Protein AF-A0AAW7WF86-F1 (afdb_monomer)

pLDDT: mean 76.87, std 14.06, range [49.84, 96.75]

Foldseek 3Di:
DDDDDPVNVVVVVVVVVVVVVVVVVVVVVVVVVVVVVVVVVQVVVCVVPVHHSCVCCCCVVVVDD

Mean predicted aligned error: 11.82 Å

Secondary structure (DSSP, 8-state):
-----HHHHHHHHHHHHHHHHHHHHHHHHHHHHHHHHHHHHHHHHHHHHSS-HHHHHHHHHS---

Radius of gyration: 23.02 Å; Cα contacts (8 Å, |Δi|>4): 12; chains: 1; bounding box: 50×11×64 Å

Sequence (65 aa):
MATSTPNDDWFQSAAAAQIRSERFAKAEL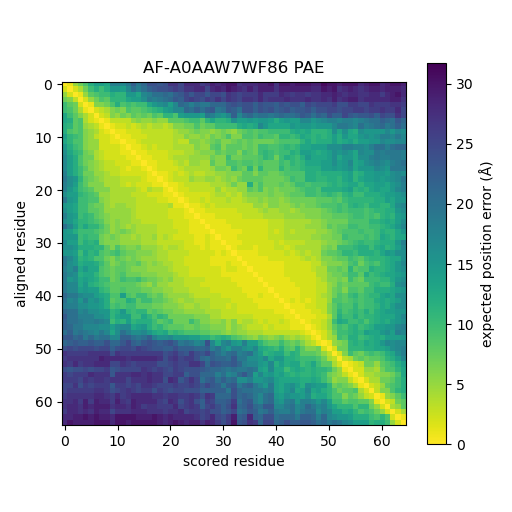LNGRTAMIGFVVGLLTEALTGHGIVSQITFGVFGCN

Structure (mmCIF, N/CA/C/O backbone):
data_AF-A0AAW7WF86-F1
#
_entry.id   AF-A0AAW7WF86-F1
#
loop_
_atom_site.group_PDB
_atom_site.id
_atom_site.type_symbol
_atom_site.label_atom_id
_atom_site.label_alt_id
_atom_site.label_comp_id
_atom_site.label_asym_id
_atom_site.label_entity_id
_atom_site.label_seq_id
_atom_site.pdbx_PDB_ins_code
_atom_site.Cartn_x
_atom_site.Cartn_y
_atom_site.Cartn_z
_atom_site.occupancy
_atom_site.B_iso_or_equiv
_atom_site.auth_seq_id
_atom_site.auth_comp_id
_atom_site.auth_asym_id
_atom_site.au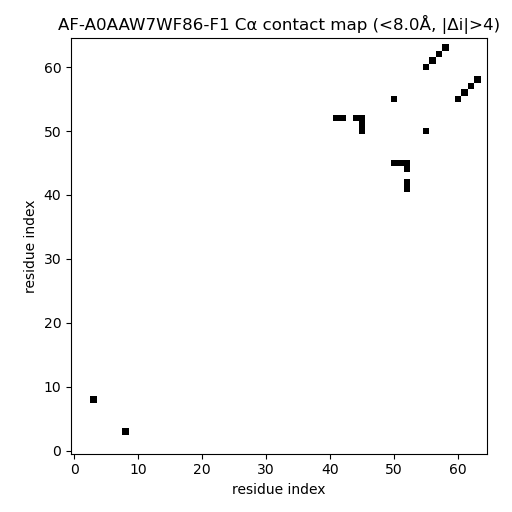th_atom_id
_atom_site.pdbx_PDB_model_num
ATOM 1 N N . MET A 1 1 ? -7.044 0.919 44.626 1.00 50.41 1 MET A N 1
ATOM 2 C CA . MET A 1 1 ? -7.155 -0.105 43.568 1.00 50.41 1 MET A CA 1
ATOM 3 C C . MET A 1 1 ? -8.614 -0.158 43.169 1.00 50.41 1 MET A C 1
ATOM 5 O O . MET A 1 1 ? -9.432 -0.404 44.043 1.00 50.41 1 MET A O 1
ATOM 9 N N . ALA A 1 2 ? -8.952 0.214 41.934 1.00 55.44 2 ALA A N 1
ATOM 10 C CA . ALA A 1 2 ? -10.341 0.204 41.485 1.00 55.44 2 ALA A CA 1
ATOM 11 C C . ALA A 1 2 ? -10.779 -1.253 41.290 1.00 55.44 2 ALA A C 1
ATOM 13 O O . ALA A 1 2 ? -10.217 -1.963 40.463 1.00 55.44 2 ALA A O 1
ATOM 14 N N . THR A 1 3 ? -11.726 -1.709 42.103 1.00 62.44 3 THR A N 1
ATOM 15 C CA . THR A 1 3 ? -12.455 -2.963 41.903 1.00 62.44 3 THR A CA 1
ATOM 16 C C . THR A 1 3 ? -13.326 -2.808 40.660 1.00 62.44 3 THR A C 1
ATOM 18 O O . THR A 1 3 ? -14.327 -2.097 40.709 1.00 62.44 3 THR A O 1
ATOM 21 N N . SER A 1 4 ? -12.917 -3.413 39.545 1.00 59.38 4 SER A N 1
ATOM 22 C CA . SER A 1 4 ? -13.722 -3.519 38.329 1.00 59.38 4 SER A CA 1
ATOM 23 C C . SER A 1 4 ? -14.902 -4.460 38.581 1.00 59.38 4 SER A C 1
ATOM 25 O O . SER A 1 4 ? -14.738 -5.608 38.999 1.00 59.38 4 SER A O 1
ATOM 27 N N . THR A 1 5 ? -16.116 -3.945 38.408 1.00 67.75 5 THR A N 1
ATOM 28 C CA . THR A 1 5 ? -17.350 -4.724 38.526 1.00 67.75 5 THR A CA 1
ATOM 29 C C . THR A 1 5 ? -17.481 -5.614 37.283 1.00 67.75 5 THR A C 1
ATOM 31 O O . THR A 1 5 ? -17.248 -5.118 36.182 1.00 67.75 5 THR A O 1
ATOM 34 N N . PRO A 1 6 ? -17.928 -6.881 37.387 1.00 66.56 6 PRO A N 1
ATOM 35 C CA . PRO A 1 6 ? -18.049 -7.787 36.233 1.00 66.56 6 PRO A CA 1
ATOM 36 C C . PRO A 1 6 ? -18.868 -7.239 35.049 1.00 66.56 6 PRO A C 1
ATOM 38 O O . PRO A 1 6 ? -18.654 -7.635 33.907 1.00 66.56 6 PRO A O 1
ATOM 41 N N . ASN A 1 7 ? -19.799 -6.313 35.308 1.00 68.88 7 ASN A N 1
ATOM 42 C CA . ASN A 1 7 ? -20.581 -5.648 34.267 1.00 68.88 7 ASN A CA 1
ATOM 43 C C . ASN A 1 7 ? -19.782 -4.578 33.501 1.00 68.88 7 ASN A C 1
ATOM 45 O O . ASN A 1 7 ? -20.012 -4.390 32.315 1.00 68.88 7 ASN A O 1
ATOM 49 N N . ASP A 1 8 ? -18.829 -3.886 34.118 1.00 76.62 8 ASP A N 1
ATOM 50 C CA . ASP A 1 8 ? -18.078 -2.826 33.431 1.00 76.62 8 ASP A CA 1
ATOM 51 C C . ASP A 1 8 ? -17.055 -3.422 32.450 1.00 76.62 8 ASP A C 1
ATOM 53 O O . ASP A 1 8 ? -16.858 -2.907 31.346 1.00 76.62 8 ASP A O 1
ATOM 57 N N . ASP A 1 9 ? -16.481 -4.574 32.805 1.00 80.62 9 ASP A N 1
ATOM 58 C CA . ASP A 1 9 ? -15.516 -5.302 31.976 1.00 80.62 9 ASP A CA 1
ATOM 59 C C . ASP A 1 9 ? -16.148 -5.848 30.680 1.00 80.62 9 ASP A C 1
ATOM 61 O O . ASP A 1 9 ? -15.508 -5.839 29.622 1.00 80.62 9 ASP A O 1
ATOM 65 N N . TRP A 1 10 ? -17.418 -6.278 30.710 1.00 81.19 10 TRP A N 1
ATOM 66 C CA . TRP A 1 10 ? -18.123 -6.758 29.510 1.00 81.19 10 TRP A CA 1
ATOM 67 C C . TRP A 1 10 ? -18.391 -5.615 28.515 1.00 81.19 10 TRP A C 1
ATOM 69 O O . TRP A 1 10 ? -18.151 -5.769 27.316 1.00 81.19 10 TRP A O 1
ATOM 79 N N . PHE A 1 11 ? -18.813 -4.443 29.001 1.00 82.44 11 PHE A N 1
ATOM 80 C CA . PHE A 1 11 ? -19.034 -3.273 28.148 1.00 82.44 11 PHE A CA 1
ATOM 81 C C . PHE A 1 11 ? -17.720 -2.758 27.555 1.00 82.44 11 PHE A C 1
ATOM 83 O O . PHE A 1 11 ? -17.659 -2.448 26.364 1.00 82.44 11 PHE A O 1
ATOM 90 N N . GLN A 1 12 ? -16.652 -2.706 28.356 1.00 86.44 12 GLN A N 1
ATOM 91 C CA . GLN A 1 12 ? -15.336 -2.272 27.885 1.00 86.44 12 GLN A CA 1
ATOM 92 C C . GLN A 1 12 ? -14.727 -3.244 26.871 1.00 86.44 12 GLN A C 1
ATOM 94 O O . GLN A 1 12 ? -14.156 -2.803 25.874 1.00 86.44 12 GLN A O 1
ATOM 99 N N . SER A 1 13 ? -14.869 -4.555 27.077 1.00 85.81 13 SER A N 1
ATOM 100 C CA . SER A 1 13 ? -14.382 -5.564 26.128 1.00 85.81 13 SER A CA 1
ATOM 101 C C . SER A 1 13 ? -15.183 -5.576 24.823 1.00 85.81 13 SER A C 1
ATOM 103 O O . SER A 1 13 ? -14.576 -5.636 23.750 1.00 85.81 13 SER A O 1
ATOM 105 N N . ALA A 1 14 ? -16.511 -5.430 24.881 1.00 86.06 14 ALA A N 1
ATOM 106 C CA . ALA A 1 14 ? -17.352 -5.282 23.693 1.00 86.06 14 ALA A CA 1
ATOM 107 C C . ALA A 1 14 ? -17.012 -4.001 22.907 1.00 86.06 14 ALA A C 1
ATOM 109 O O . ALA A 1 14 ? -1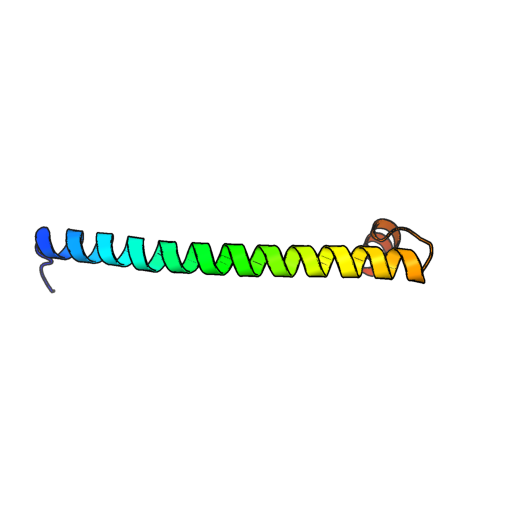6.808 -4.054 21.691 1.00 86.06 14 ALA A O 1
ATOM 110 N N . ALA A 1 15 ? -16.849 -2.866 23.597 1.00 84.00 15 ALA A N 1
ATOM 111 C CA . ALA A 1 15 ? -16.433 -1.607 22.979 1.00 84.00 15 ALA A CA 1
ATOM 112 C C . ALA A 1 15 ? -15.021 -1.704 22.372 1.00 84.00 15 ALA A C 1
ATOM 114 O O . ALA A 1 15 ? -14.789 -1.258 21.247 1.00 84.00 15 ALA A O 1
ATOM 115 N N . ALA A 1 16 ? -14.080 -2.349 23.069 1.00 83.88 16 ALA A N 1
ATOM 116 C CA . ALA A 1 16 ? -12.726 -2.574 22.568 1.00 83.88 16 ALA A CA 1
ATOM 117 C C . ALA A 1 16 ? -12.705 -3.485 21.329 1.00 83.88 16 ALA A C 1
ATOM 119 O O . ALA A 1 16 ? -11.928 -3.237 20.401 1.00 83.88 16 ALA A O 1
ATOM 120 N N . ALA A 1 17 ? -13.558 -4.513 21.284 1.00 83.50 17 ALA A N 1
ATOM 121 C CA . ALA A 1 17 ? -13.706 -5.387 20.123 1.00 83.50 17 ALA A CA 1
ATOM 122 C C . ALA A 1 17 ? -14.255 -4.627 18.904 1.00 83.50 17 ALA A C 1
ATOM 124 O O . ALA A 1 17 ? -13.736 -4.795 17.799 1.00 83.50 17 ALA A O 1
ATOM 125 N N . GLN A 1 18 ? -15.233 -3.742 19.111 1.00 84.81 18 GLN A N 1
ATOM 126 C CA . GLN A 1 18 ? -15.822 -2.921 18.050 1.00 84.81 18 GLN A CA 1
ATOM 127 C C . GLN A 1 18 ? -14.847 -1.865 17.502 1.00 84.81 18 GLN A C 1
ATOM 129 O O . GLN A 1 18 ? -14.721 -1.701 16.291 1.00 84.81 18 GLN A O 1
ATOM 134 N N . ILE A 1 19 ? -14.080 -1.193 18.367 1.00 81.81 19 ILE A N 1
ATOM 135 C CA . ILE A 1 19 ? -13.031 -0.258 17.919 1.00 81.81 19 ILE A CA 1
ATOM 136 C C . ILE A 1 19 ? -11.967 -1.007 17.106 1.00 81.81 19 ILE A C 1
ATOM 138 O O . ILE A 1 19 ? -11.444 -0.508 16.108 1.00 81.81 19 ILE A O 1
ATOM 142 N N . ARG A 1 20 ? -11.627 -2.227 17.527 1.00 83.00 20 ARG A N 1
ATOM 143 C CA . ARG A 1 20 ? -10.624 -3.045 16.849 1.00 83.00 20 ARG A CA 1
ATOM 144 C C . ARG A 1 20 ? -11.092 -3.507 15.467 1.00 83.00 20 ARG A C 1
ATOM 146 O O . ARG A 1 20 ? -10.287 -3.461 14.537 1.00 83.00 20 ARG A O 1
ATOM 153 N N . SER A 1 21 ? -12.351 -3.914 15.309 1.00 82.19 21 SER A N 1
ATOM 154 C CA . SER A 1 21 ? -12.884 -4.338 14.006 1.00 82.19 21 SER A CA 1
ATOM 155 C C . SER A 1 21 ? -12.884 -3.198 12.984 1.00 82.19 21 SER A C 1
ATOM 157 O O . SER A 1 2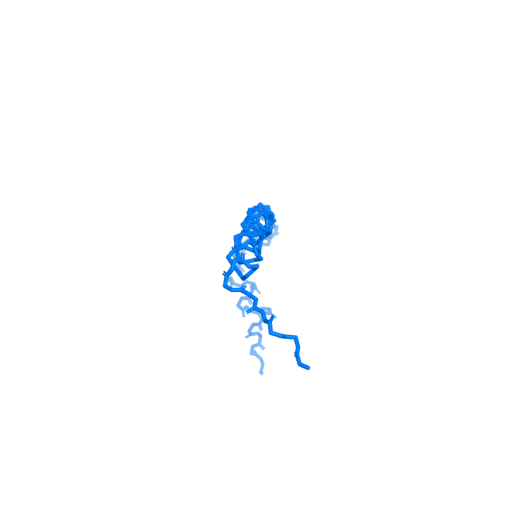1 ? -12.455 -3.404 11.849 1.00 82.19 21 SER A O 1
ATOM 159 N N . GLU A 1 22 ? -13.227 -1.971 13.389 1.00 85.50 22 GLU A N 1
ATOM 160 C CA . GLU A 1 22 ? -13.104 -0.796 12.513 1.00 85.50 22 GLU A CA 1
ATOM 161 C C . GLU A 1 22 ? -11.659 -0.536 12.071 1.00 85.50 22 GLU A C 1
ATOM 163 O O . GLU A 1 22 ? -11.407 -0.141 10.927 1.00 85.50 22 GLU A O 1
ATOM 168 N N . ARG A 1 23 ? -10.689 -0.748 12.969 1.00 87.00 23 ARG A N 1
ATOM 169 C CA . ARG A 1 23 ? -9.268 -0.599 12.630 1.00 87.00 23 ARG A CA 1
ATOM 170 C C . ARG A 1 23 ? -8.797 -1.667 11.648 1.00 87.00 23 ARG A C 1
ATOM 172 O O . ARG A 1 23 ? -8.017 -1.329 10.760 1.00 87.00 23 ARG A O 1
ATOM 179 N N . PHE A 1 24 ? -9.270 -2.907 11.774 1.00 88.19 24 PHE A N 1
ATOM 180 C CA . PHE A 1 24 ? -8.954 -3.970 10.819 1.00 88.19 24 PHE A CA 1
ATOM 181 C C . PHE A 1 24 ? -9.509 -3.668 9.427 1.00 88.19 24 PHE A C 1
ATOM 183 O O . PHE A 1 24 ? -8.731 -3.665 8.480 1.00 88.19 24 PHE A O 1
ATOM 190 N N . ALA A 1 25 ? -10.776 -3.260 9.315 1.00 88.62 25 ALA A N 1
ATOM 191 C CA . ALA A 1 25 ? -11.375 -2.912 8.023 1.00 88.62 25 ALA A CA 1
ATOM 192 C C . ALA A 1 25 ? -10.608 -1.783 7.304 1.00 88.62 25 ALA A C 1
ATOM 194 O O . ALA A 1 25 ? -10.357 -1.832 6.098 1.00 88.62 25 ALA A O 1
ATOM 195 N N . LYS A 1 26 ? -10.168 -0.762 8.053 1.00 89.00 26 LYS A N 1
ATOM 196 C CA . LYS A 1 26 ? -9.317 0.311 7.512 1.00 89.00 26 LYS A CA 1
ATOM 197 C C . LYS A 1 26 ? -7.941 -0.207 7.081 1.00 89.00 26 LYS A C 1
ATOM 199 O O . LYS A 1 26 ? -7.442 0.212 6.037 1.00 89.00 26 LYS A O 1
ATOM 204 N N . ALA A 1 27 ? -7.336 -1.108 7.856 1.00 91.25 27 ALA A N 1
ATOM 205 C CA . ALA A 1 27 ? -6.052 -1.720 7.522 1.00 91.25 27 ALA A CA 1
ATOM 206 C C . ALA A 1 27 ? -6.141 -2.606 6.268 1.00 91.25 27 ALA A C 1
ATOM 208 O O . ALA A 1 27 ? -5.252 -2.548 5.425 1.00 91.25 27 ALA A O 1
ATOM 209 N N . GLU A 1 28 ? -7.225 -3.362 6.094 1.00 92.19 28 GLU A N 1
ATOM 210 C CA . GLU A 1 28 ? -7.470 -4.182 4.902 1.00 92.19 28 GLU A CA 1
ATOM 211 C C . GLU A 1 28 ? -7.560 -3.327 3.634 1.00 92.19 28 GLU A C 1
ATOM 213 O O . GLU A 1 28 ? -6.901 -3.625 2.636 1.00 92.19 28 GLU A O 1
ATOM 218 N N . LEU A 1 29 ? -8.295 -2.212 3.682 1.00 94.12 29 LEU A N 1
ATOM 219 C CA . LEU A 1 29 ? -8.394 -1.281 2.552 1.00 94.12 29 LEU A CA 1
ATOM 220 C C . LEU A 1 29 ? -7.051 -0.615 2.223 1.00 94.12 29 LEU A C 1
ATOM 222 O O . LEU A 1 29 ? -6.712 -0.452 1.048 1.00 94.12 29 LEU A O 1
ATOM 226 N N . LEU A 1 30 ? -6.282 -0.232 3.245 1.00 94.19 30 LEU A N 1
ATOM 227 C CA . LEU A 1 30 ? -4.946 0.338 3.059 1.00 94.19 30 LEU A CA 1
ATOM 228 C C . LEU A 1 30 ? -3.981 -0.685 2.449 1.00 94.19 30 LEU A C 1
ATOM 230 O O . LEU A 1 30 ? -3.291 -0.369 1.476 1.00 94.19 30 LEU A O 1
ATOM 234 N N . ASN A 1 31 ? -3.976 -1.915 2.961 1.00 94.38 31 ASN A N 1
ATOM 235 C CA . ASN A 1 31 ? -3.149 -2.999 2.437 1.00 94.38 31 ASN A CA 1
ATOM 236 C C . ASN A 1 31 ? -3.530 -3.342 0.993 1.00 94.38 31 ASN A C 1
ATOM 238 O O . ASN A 1 31 ? -2.647 -3.449 0.146 1.00 94.38 31 ASN A O 1
ATOM 242 N N . GLY A 1 32 ? -4.826 -3.424 0.681 1.00 95.62 32 GLY A N 1
ATOM 243 C CA . GLY A 1 32 ? -5.309 -3.686 -0.676 1.00 95.62 32 GLY A CA 1
ATOM 244 C C . GLY A 1 32 ? -4.864 -2.623 -1.686 1.00 95.62 32 GLY A C 1
ATOM 245 O O . GLY A 1 32 ? -4.359 -2.958 -2.757 1.00 95.62 32 GLY A O 1
ATOM 246 N N . ARG A 1 33 ? -4.967 -1.334 -1.337 1.00 96.75 33 ARG A N 1
ATOM 247 C CA . ARG A 1 33 ? -4.495 -0.233 -2.203 1.00 96.75 33 ARG A CA 1
ATOM 248 C C . ARG A 1 33 ? -2.984 -0.262 -2.395 1.00 96.75 33 ARG A C 1
ATOM 250 O O . ARG A 1 33 ? -2.504 -0.076 -3.510 1.00 96.75 33 ARG A O 1
ATOM 257 N N . THR A 1 34 ? -2.247 -0.528 -1.322 1.00 95.44 34 THR A N 1
ATOM 258 C CA . THR A 1 34 ? -0.783 -0.620 -1.364 1.00 95.44 34 THR A CA 1
ATOM 259 C C . THR A 1 34 ? -0.338 -1.793 -2.236 1.00 95.44 34 THR A C 1
ATOM 261 O O . THR A 1 34 ? 0.570 -1.637 -3.047 1.00 95.44 34 THR A O 1
ATOM 264 N N . ALA A 1 35 ? -1.024 -2.935 -2.147 1.00 94.75 35 ALA A N 1
ATOM 265 C CA . ALA A 1 35 ? -0.764 -4.100 -2.986 1.00 94.75 35 ALA A CA 1
ATOM 266 C C . ALA A 1 35 ? -1.023 -3.813 -4.474 1.00 94.75 35 ALA A C 1
ATOM 268 O O . ALA A 1 35 ? -0.189 -4.154 -5.311 1.00 94.75 35 ALA A O 1
ATOM 269 N N . MET A 1 36 ? -2.126 -3.132 -4.811 1.00 96.44 36 MET A N 1
ATOM 270 C CA . MET A 1 36 ? -2.402 -2.731 -6.198 1.00 96.44 36 MET A CA 1
ATOM 271 C C . MET A 1 36 ? -1.334 -1.775 -6.741 1.00 96.44 36 MET A C 1
ATOM 273 O O . MET A 1 36 ? -0.878 -1.952 -7.867 1.00 96.44 36 MET A O 1
ATOM 277 N N . ILE A 1 37 ? -0.889 -0.800 -5.941 1.00 95.00 37 ILE A N 1
ATOM 278 C CA . ILE A 1 37 ? 0.195 0.114 -6.333 1.00 95.00 37 ILE A CA 1
ATOM 279 C C . ILE A 1 37 ? 1.502 -0.660 -6.532 1.00 95.00 37 ILE A C 1
ATOM 281 O O . ILE A 1 37 ? 2.152 -0.484 -7.558 1.00 95.00 37 ILE A O 1
ATOM 285 N N . GLY A 1 38 ? 1.866 -1.545 -5.601 1.00 88.50 38 GLY A N 1
ATOM 286 C CA . GLY A 1 38 ? 3.070 -2.374 -5.711 1.00 88.50 38 GLY A CA 1
ATOM 287 C C . GLY A 1 38 ? 3.066 -3.253 -6.963 1.00 88.50 38 GLY A C 1
ATOM 288 O O . GLY A 1 38 ? 4.084 -3.362 -7.642 1.00 88.50 38 GLY A O 1
ATOM 289 N N . PHE A 1 39 ? 1.907 -3.806 -7.323 1.00 89.44 39 PHE A N 1
ATOM 290 C CA . PHE A 1 39 ? 1.738 -4.570 -8.556 1.00 89.44 39 PHE A CA 1
ATOM 291 C C . PHE A 1 39 ? 1.911 -3.702 -9.811 1.00 89.44 39 PHE A C 1
ATOM 293 O O . PHE A 1 39 ? 2.670 -4.066 -10.705 1.00 89.44 39 PHE A O 1
ATOM 300 N N . VAL A 1 40 ? 1.266 -2.531 -9.867 1.00 92.00 40 VAL A N 1
ATOM 301 C CA . VAL A 1 40 ? 1.388 -1.603 -11.006 1.00 92.00 40 VAL A CA 1
ATOM 302 C C . VAL A 1 40 ? 2.826 -1.117 -11.173 1.00 92.00 40 VAL A C 1
ATOM 304 O O . VAL A 1 40 ? 3.341 -1.108 -12.288 1.00 92.00 40 VAL A O 1
ATOM 307 N N . VAL A 1 41 ? 3.494 -0.751 -10.077 1.00 86.94 41 VAL A N 1
ATOM 308 C CA . VAL A 1 41 ? 4.910 -0.365 -10.100 1.00 86.94 41 VAL A CA 1
ATOM 309 C C . VAL A 1 41 ? 5.772 -1.528 -10.595 1.00 86.94 41 VAL A C 1
ATOM 311 O O . VAL A 1 41 ? 6.620 -1.316 -11.456 1.00 86.94 41 VAL A O 1
ATOM 314 N N . GLY A 1 42 ? 5.512 -2.755 -10.134 1.00 81.75 42 GLY A N 1
ATOM 315 C CA . GLY A 1 42 ? 6.205 -3.954 -10.610 1.00 81.75 42 GLY A CA 1
ATOM 316 C C . GLY A 1 42 ? 6.066 -4.174 -12.120 1.00 81.75 42 GLY A C 1
ATOM 317 O O . GLY A 1 42 ? 7.062 -4.405 -12.802 1.00 81.75 42 GLY A O 1
ATOM 318 N N . LEU A 1 43 ? 4.856 -4.022 -12.664 1.00 83.62 43 LEU A N 1
ATOM 319 C CA . LEU A 1 43 ? 4.625 -4.104 -14.110 1.00 83.62 43 LEU A CA 1
ATOM 320 C C . LEU A 1 43 ? 5.333 -2.982 -14.881 1.00 83.62 43 LEU A C 1
ATOM 322 O O . LEU A 1 43 ? 5.929 -3.234 -15.927 1.00 83.62 43 LEU A O 1
ATOM 326 N N . LEU A 1 44 ? 5.286 -1.745 -14.377 1.00 84.06 44 LEU A N 1
ATOM 327 C CA . LEU A 1 44 ? 5.935 -0.602 -15.024 1.00 84.06 44 LEU A CA 1
ATOM 328 C C . LEU A 1 44 ? 7.455 -0.760 -15.066 1.00 84.06 44 LEU A C 1
ATOM 330 O O . LEU A 1 44 ? 8.073 -0.489 -16.093 1.00 84.06 44 LEU A O 1
ATOM 334 N N . THR A 1 45 ? 8.068 -1.218 -13.978 1.00 75.44 45 THR A N 1
ATOM 335 C CA . THR A 1 45 ? 9.514 -1.448 -13.932 1.00 75.44 45 THR A CA 1
ATOM 336 C C . THR A 1 45 ? 9.931 -2.606 -14.846 1.00 75.44 45 THR A C 1
ATOM 338 O O . THR A 1 45 ? 10.943 -2.489 -15.533 1.00 75.44 45 THR A O 1
ATOM 341 N N . G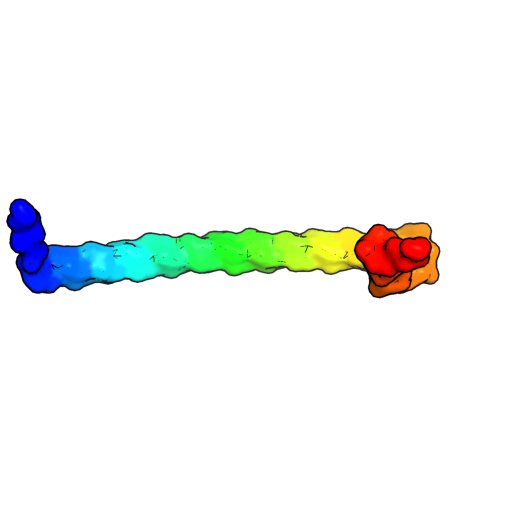LU A 1 46 ? 9.141 -3.680 -14.943 1.00 73.00 46 GLU A N 1
ATOM 342 C CA . GLU A 1 46 ? 9.379 -4.746 -15.929 1.00 73.00 46 GLU A CA 1
ATOM 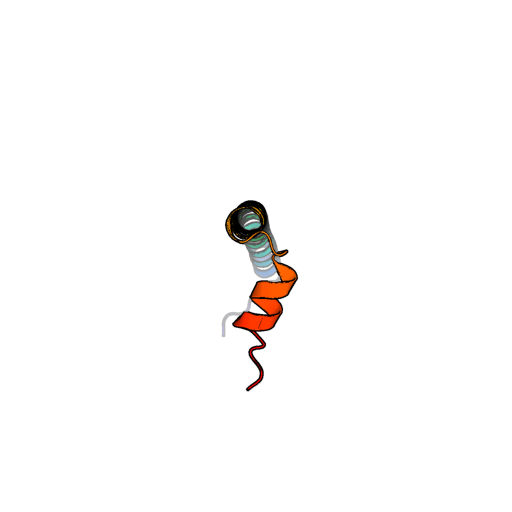343 C C . GLU A 1 46 ? 9.306 -4.218 -17.372 1.00 73.00 46 GLU A C 1
ATOM 345 O O . GLU A 1 46 ? 10.198 -4.494 -18.177 1.00 73.00 46 GLU A O 1
ATOM 350 N N . ALA A 1 47 ? 8.297 -3.396 -17.681 1.00 79.12 47 ALA A N 1
ATOM 351 C CA . ALA A 1 47 ? 8.117 -2.805 -19.005 1.00 79.12 47 ALA A CA 1
ATOM 352 C C . ALA A 1 47 ? 9.24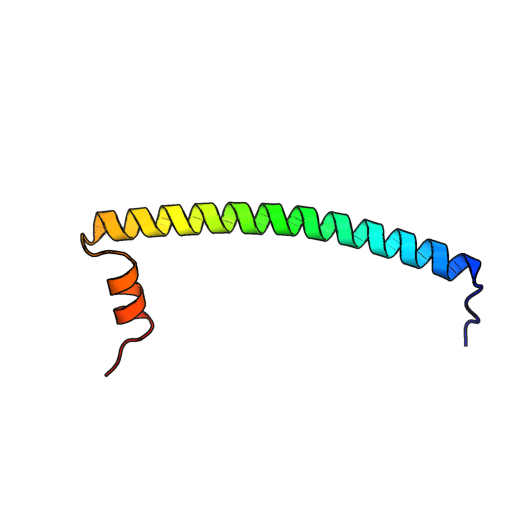9 -1.836 -19.395 1.00 79.12 47 ALA A C 1
ATOM 354 O O . ALA A 1 47 ? 9.643 -1.791 -20.559 1.00 79.12 47 ALA A O 1
ATOM 355 N N . LEU A 1 48 ? 9.781 -1.066 -18.440 1.00 75.50 48 LEU A N 1
ATOM 356 C CA . LEU A 1 48 ? 10.846 -0.091 -18.695 1.00 75.50 48 LEU A CA 1
ATOM 357 C C . LEU A 1 48 ? 12.230 -0.734 -18.844 1.00 75.50 48 LEU A C 1
ATOM 359 O O . LEU A 1 48 ? 13.043 -0.244 -19.626 1.00 75.50 48 LEU A O 1
ATOM 363 N N . THR A 1 49 ? 12.524 -1.808 -18.109 1.00 71.56 49 THR A N 1
ATOM 364 C CA . THR A 1 49 ? 13.861 -2.432 -18.125 1.00 71.56 49 THR A CA 1
ATOM 365 C C . THR A 1 49 ? 13.951 -3.663 -19.032 1.00 71.56 49 THR A C 1
ATOM 367 O O . THR A 1 49 ? 15.052 -4.130 -19.332 1.00 71.56 49 THR A O 1
ATOM 370 N N . GLY A 1 50 ? 12.815 -4.231 -19.450 1.00 67.44 50 GLY A N 1
ATOM 371 C CA . GLY A 1 50 ? 12.761 -5.423 -20.307 1.00 67.44 50 GLY A CA 1
ATOM 372 C C . GLY A 1 50 ? 13.278 -6.709 -19.647 1.00 67.44 50 GLY A C 1
ATOM 373 O O . GLY A 1 50 ? 13.368 -7.741 -20.303 1.00 67.44 50 GLY A O 1
ATOM 374 N N . HIS A 1 51 ? 13.615 -6.652 -18.355 1.00 61.88 51 HIS A N 1
ATOM 375 C CA . HIS A 1 51 ? 14.040 -7.769 -17.515 1.00 61.88 51 HIS A CA 1
ATOM 376 C C . HIS A 1 51 ? 13.084 -7.837 -16.323 1.00 61.88 51 HIS A C 1
ATOM 378 O O . HIS A 1 51 ? 12.879 -6.825 -15.647 1.00 61.88 51 HIS A O 1
ATOM 384 N N . GLY A 1 52 ? 12.504 -9.016 -16.075 1.00 60.22 52 GLY A N 1
ATOM 385 C CA . GLY A 1 52 ? 11.473 -9.217 -15.053 1.00 60.22 52 GLY A CA 1
ATOM 386 C C . GLY A 1 52 ? 11.860 -8.664 -13.678 1.00 60.22 52 GLY A C 1
ATOM 387 O O . GLY A 1 52 ? 13.023 -8.748 -13.271 1.00 60.22 52 GLY A O 1
ATOM 388 N N . ILE A 1 53 ? 10.873 -8.136 -12.945 1.00 59.22 53 ILE A N 1
ATOM 389 C CA . ILE A 1 53 ? 11.036 -7.456 -11.641 1.00 59.22 53 ILE A CA 1
ATOM 390 C C . ILE A 1 53 ? 11.846 -8.278 -10.620 1.00 59.22 53 ILE A C 1
ATOM 392 O O . ILE A 1 53 ? 12.596 -7.729 -9.812 1.00 59.22 53 ILE A O 1
ATOM 396 N N . VAL A 1 54 ? 11.747 -9.611 -10.702 1.00 61.16 54 VAL A N 1
ATOM 397 C CA . VAL A 1 54 ? 12.487 -10.562 -9.864 1.00 61.16 54 VAL A CA 1
ATOM 398 C C . VAL A 1 54 ? 13.993 -10.411 -10.075 1.00 61.16 54 VAL A C 1
ATOM 400 O O . VAL A 1 54 ? 14.736 -10.371 -9.106 1.00 61.16 54 VAL A O 1
ATOM 403 N N . SER A 1 55 ? 14.456 -10.233 -11.315 1.00 58.19 55 SER A N 1
ATOM 404 C CA . SER A 1 55 ? 15.886 -10.122 -11.616 1.00 58.19 55 SER A CA 1
ATOM 405 C C . SER A 1 55 ? 16.506 -8.837 -11.059 1.00 58.19 55 SER A C 1
ATOM 407 O O . SER A 1 55 ? 17.656 -8.863 -10.637 1.00 58.19 55 SER A O 1
ATOM 409 N N . GLN A 1 56 ? 15.768 -7.722 -11.027 1.00 56.41 56 GLN A N 1
ATOM 410 C CA . GLN A 1 56 ? 16.280 -6.439 -10.524 1.00 56.41 56 GLN A CA 1
ATOM 411 C C . GLN A 1 56 ? 16.170 -6.293 -9.011 1.00 56.41 56 GLN A C 1
ATOM 413 O O . GLN A 1 56 ? 17.068 -5.729 -8.398 1.00 56.41 56 GLN A O 1
ATOM 418 N N . ILE A 1 57 ? 15.110 -6.812 -8.388 1.00 63.53 57 ILE A N 1
ATOM 419 C CA . ILE A 1 57 ? 15.014 -6.826 -6.924 1.00 63.53 57 ILE A CA 1
ATOM 420 C C . ILE A 1 57 ? 16.003 -7.854 -6.361 1.00 63.53 57 ILE A C 1
ATOM 422 O O . ILE A 1 57 ? 16.705 -7.546 -5.406 1.00 63.53 57 ILE A O 1
ATOM 426 N N . THR A 1 58 ? 16.167 -9.027 -6.981 1.00 57.16 58 THR A N 1
ATOM 427 C CA . THR A 1 58 ? 17.216 -9.978 -6.585 1.00 57.16 58 THR A CA 1
ATOM 428 C C . THR A 1 58 ? 18.613 -9.383 -6.756 1.00 57.16 58 THR A C 1
ATOM 430 O O . THR A 1 58 ? 19.417 -9.479 -5.841 1.00 57.16 58 THR A O 1
ATOM 433 N N . PHE A 1 59 ? 18.911 -8.701 -7.861 1.00 60.38 59 PHE A N 1
ATOM 434 C CA . PH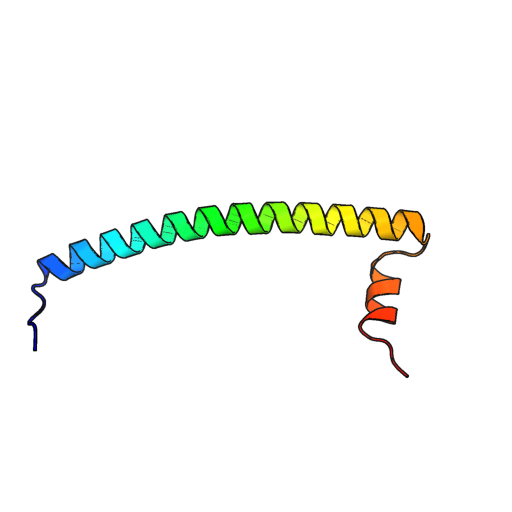E A 1 59 ? 20.253 -8.147 -8.065 1.00 60.38 59 PHE A CA 1
ATOM 435 C C . PHE A 1 59 ? 20.506 -6.827 -7.306 1.00 60.38 59 PHE A C 1
ATOM 437 O O . PHE A 1 59 ? 21.626 -6.563 -6.885 1.00 60.38 59 PHE A O 1
ATOM 444 N N . GLY A 1 60 ? 19.477 -6.000 -7.105 1.00 63.28 60 GLY A N 1
ATOM 445 C CA . GLY A 1 60 ? 19.568 -4.697 -6.437 1.00 63.28 60 GLY A CA 1
ATOM 446 C C . GLY A 1 60 ? 19.368 -4.736 -4.917 1.00 63.28 60 GLY A C 1
ATOM 447 O O . GLY A 1 60 ? 19.979 -3.935 -4.217 1.00 63.28 60 GLY A O 1
ATOM 448 N N . VAL A 1 61 ? 18.550 -5.660 -4.388 1.00 63.56 61 VAL A N 1
ATOM 449 C CA . VAL A 1 61 ? 18.343 -5.859 -2.933 1.00 63.56 61 VAL A CA 1
ATOM 450 C C . VAL A 1 61 ? 19.257 -6.951 -2.367 1.00 63.56 61 VAL A C 1
ATOM 452 O O . VAL A 1 61 ? 19.737 -6.794 -1.249 1.00 63.56 61 VAL A O 1
ATOM 455 N N . PHE A 1 62 ? 19.551 -8.021 -3.120 1.00 57.88 62 PHE A N 1
ATOM 456 C CA . PHE A 1 62 ? 20.521 -9.061 -2.724 1.00 57.88 62 PHE A CA 1
ATOM 457 C C . PHE A 1 62 ? 21.849 -8.929 -3.470 1.00 57.88 62 PHE A C 1
ATOM 459 O O . PHE A 1 62 ? 22.493 -9.940 -3.734 1.00 57.88 62 PHE A O 1
ATOM 466 N N . GLY A 1 63 ? 22.246 -7.703 -3.828 1.00 52.12 63 GLY A N 1
ATOM 467 C CA . GLY A 1 63 ? 23.513 -7.414 -4.494 1.00 52.12 63 GLY A CA 1
ATOM 468 C C . GLY A 1 63 ? 24.700 -8.007 -3.737 1.00 52.12 63 GLY A C 1
ATOM 469 O O . GLY A 1 63 ? 25.269 -7.367 -2.858 1.00 52.12 63 GLY A O 1
ATOM 470 N N . CYS A 1 64 ? 25.059 -9.241 -4.084 1.00 51.72 64 CYS A N 1
ATOM 471 C CA . CYS A 1 64 ? 26.323 -9.849 -3.739 1.00 51.72 64 CYS A CA 1
ATOM 472 C C . CYS A 1 64 ? 27.398 -9.128 -4.545 1.00 51.72 64 CYS A C 1
ATOM 474 O O . CYS A 1 64 ? 27.465 -9.258 -5.770 1.00 51.72 64 CYS 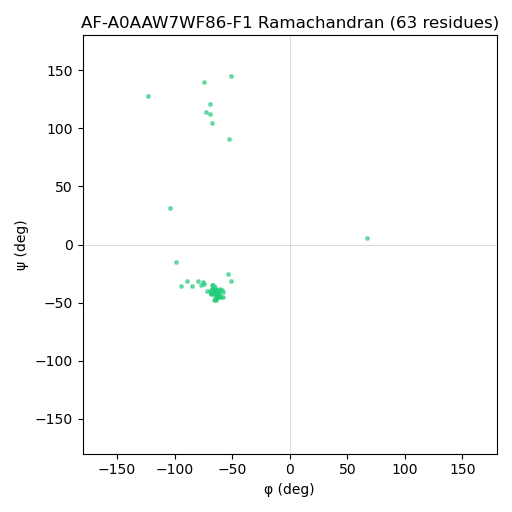A O 1
ATOM 476 N N . ASN A 1 65 ? 28.230 -8.396 -3.817 1.00 49.84 65 ASN A N 1
ATOM 477 C CA . ASN A 1 65 ? 29.664 -8.386 -4.037 1.00 49.84 65 ASN A CA 1
ATOM 478 C C . ASN A 1 65 ? 30.311 -9.053 -2.821 1.00 49.84 65 ASN A C 1
ATOM 480 O O . ASN A 1 65 ? 29.884 -8.705 -1.695 1.00 49.84 65 ASN A O 1
#

Solvent-accessible surface area (backbone atoms only — not comparable to full-atom values): 3802 Å² total; per-residue (Å²): 132,87,82,81,50,79,69,58,56,52,54,51,50,53,52,51,51,53,58,47,51,58,51,48,57,53,48,50,55,51,51,52,53,50,51,53,50,53,49,52,51,42,53,50,50,20,70,74,68,77,49,56,51,65,62,53,48,48,50,69,74,60,58,81,125